Protein AF-A0A0M0LKT9-F1 (afdb_monomer_lite)

Foldseek 3Di:
DVVVVVVVVLVVVLVVLVVVLVVCCVVVVVCNLVSVLVSLVVVLVSLVCCLVVCVVVCVVPPVVVSVVSVVVSVVSVVVNVVSVVVVVVVVVD

pLDDT: mean 92.45, std 6.62, range [54.44, 97.44]

Sequence (93 aa):
MEFANFALGFMQILALVSVLYLIFSFFFRDKKEIISVIFNFILLIMINYFVITQKDFMFDNFTNYLYGFIVLLLLMYFVFFRSLYSYIKTKAT

Structure (mmCIF, N/CA/C/O backbone):
data_AF-A0A0M0LKT9-F1
#
_entry.id   AF-A0A0M0LKT9-F1
#
loop_
_atom_site.group_PDB
_atom_site.id
_atom_site.type_symbol
_atom_site.label_atom_id
_atom_site.label_alt_id
_atom_site.label_comp_id
_atom_site.label_asym_id
_atom_site.label_entity_id
_atom_site.label_seq_id
_atom_site.pdbx_PDB_ins_code
_atom_site.Cartn_x
_atom_site.Cartn_y
_atom_site.Cartn_z
_atom_site.occupancy
_atom_site.B_iso_or_equiv
_atom_site.auth_seq_id
_atom_site.auth_comp_id
_atom_site.auth_asym_id
_atom_site.auth_atom_id
_atom_site.pdbx_PDB_model_num
ATOM 1 N N . MET A 1 1 ? 20.803 -3.695 -11.637 1.00 61.84 1 MET A N 1
ATOM 2 C CA . MET A 1 1 ? 21.214 -3.810 -10.216 1.00 61.84 1 MET A CA 1
ATOM 3 C C . MET A 1 1 ? 20.387 -2.876 -9.327 1.00 61.84 1 MET A C 1
ATOM 5 O O . MET A 1 1 ? 19.936 -3.308 -8.277 1.00 61.84 1 MET A O 1
ATOM 9 N N . GLU A 1 2 ? 20.086 -1.655 -9.785 1.00 80.25 2 GLU A N 1
ATOM 10 C CA . GLU A 1 2 ? 19.255 -0.672 -9.061 1.00 80.25 2 GLU A CA 1
ATOM 11 C C . GLU A 1 2 ? 17.827 -1.153 -8.751 1.00 80.25 2 GLU A C 1
ATOM 13 O O . GLU A 1 2 ? 17.407 -1.069 -7.601 1.00 80.25 2 GLU A O 1
ATOM 18 N N . PHE A 1 3 ? 17.119 -1.758 -9.718 1.00 82.94 3 PHE A N 1
ATOM 19 C CA . PHE A 1 3 ? 15.778 -2.322 -9.482 1.00 82.94 3 PHE A CA 1
ATOM 20 C C . PHE A 1 3 ? 15.769 -3.410 -8.400 1.00 82.94 3 PHE A C 1
ATOM 22 O O . PHE A 1 3 ? 14.912 -3.410 -7.523 1.00 82.94 3 PHE A O 1
ATOM 29 N N . ALA A 1 4 ? 16.738 -4.331 -8.436 1.00 87.06 4 ALA A N 1
ATOM 30 C CA . ALA A 1 4 ? 16.820 -5.423 -7.468 1.00 87.06 4 ALA A CA 1
ATOM 31 C C . ALA A 1 4 ? 17.085 -4.896 -6.050 1.00 87.06 4 ALA A C 1
ATOM 33 O O . ALA A 1 4 ? 16.429 -5.327 -5.106 1.00 87.06 4 ALA A O 1
ATOM 34 N N . ASN A 1 5 ? 17.983 -3.917 -5.907 1.00 91.94 5 ASN A N 1
ATOM 35 C CA . ASN A 1 5 ? 18.254 -3.271 -4.623 1.00 91.94 5 ASN A CA 1
ATOM 36 C C . ASN A 1 5 ? 17.033 -2.492 -4.108 1.00 91.94 5 ASN A C 1
ATOM 38 O O . ASN A 1 5 ? 16.706 -2.586 -2.926 1.00 91.94 5 ASN A O 1
ATOM 42 N N . PHE A 1 6 ? 16.321 -1.780 -4.990 1.00 90.75 6 PHE A N 1
ATOM 43 C CA . PHE A 1 6 ? 15.066 -1.111 -4.646 1.00 90.75 6 PHE A CA 1
ATOM 44 C C . PHE A 1 6 ? 13.998 -2.110 -4.190 1.00 90.75 6 PHE A C 1
ATOM 46 O O . PHE A 1 6 ? 13.396 -1.927 -3.136 1.00 90.75 6 PHE A O 1
ATOM 53 N N . ALA A 1 7 ? 13.790 -3.192 -4.944 1.00 89.81 7 ALA A N 1
ATOM 54 C CA . ALA A 1 7 ? 12.820 -4.229 -4.613 1.00 89.81 7 ALA A CA 1
ATOM 55 C C . ALA A 1 7 ? 13.164 -4.926 -3.287 1.00 89.81 7 ALA A C 1
ATOM 57 O O . ALA A 1 7 ? 12.277 -5.145 -2.466 1.00 89.81 7 ALA A O 1
ATOM 58 N N . LEU A 1 8 ? 14.444 -5.217 -3.031 1.00 94.50 8 LEU A N 1
ATOM 59 C CA . LEU A 1 8 ? 14.898 -5.768 -1.752 1.00 94.50 8 LEU A CA 1
ATOM 60 C C . LEU A 1 8 ? 14.625 -4.806 -0.590 1.00 94.50 8 LEU A C 1
ATOM 62 O O . LEU A 1 8 ? 14.058 -5.227 0.417 1.00 94.50 8 LEU A O 1
ATOM 66 N N . GLY A 1 9 ? 14.964 -3.522 -0.735 1.00 93.88 9 GLY A N 1
ATOM 67 C CA . GLY A 1 9 ? 14.668 -2.505 0.278 1.00 93.88 9 GLY A CA 1
ATOM 68 C C . GLY A 1 9 ? 13.165 -2.361 0.528 1.00 93.88 9 GLY A C 1
ATOM 69 O O . GLY A 1 9 ? 12.717 -2.339 1.674 1.00 93.88 9 GLY A O 1
ATOM 70 N N . PHE A 1 10 ? 12.364 -2.363 -0.538 1.00 94.12 10 PHE A N 1
ATOM 71 C CA . PHE A 1 10 ? 10.907 -2.342 -0.453 1.00 94.12 10 PHE A CA 1
ATOM 72 C C . PHE A 1 10 ? 10.360 -3.548 0.323 1.00 94.12 10 PHE A C 1
ATOM 74 O O . PHE A 1 10 ? 9.541 -3.382 1.226 1.00 94.12 10 PHE A O 1
ATOM 81 N N . MET A 1 11 ? 10.853 -4.754 0.025 1.00 95.44 11 MET A N 1
ATOM 82 C CA . MET A 1 11 ? 10.457 -5.985 0.716 1.00 95.44 11 MET A CA 1
ATOM 83 C C . MET A 1 11 ? 10.859 -5.978 2.195 1.00 95.44 11 MET A C 1
ATOM 85 O O . MET A 1 11 ? 10.086 -6.437 3.035 1.00 95.44 11 MET A O 1
ATOM 89 N N . GLN A 1 12 ? 12.026 -5.426 2.540 1.00 96.62 12 GLN A N 1
ATOM 90 C CA . GLN A 1 12 ? 12.456 -5.274 3.934 1.00 96.62 12 GLN A CA 1
ATOM 91 C C . GLN A 1 12 ? 11.538 -4.326 4.713 1.00 96.62 12 GLN A C 1
ATOM 93 O O . GLN A 1 12 ? 11.112 -4.656 5.821 1.00 96.62 12 GLN A O 1
ATOM 98 N N . ILE A 1 13 ? 11.182 -3.179 4.126 1.00 96.19 13 ILE A N 1
ATOM 99 C CA . ILE A 1 13 ? 10.245 -2.232 4.744 1.00 96.19 13 ILE A CA 1
ATOM 100 C C . ILE A 1 13 ? 8.862 -2.876 4.883 1.00 96.19 13 ILE A C 1
ATOM 102 O O . ILE A 1 13 ? 8.237 -2.765 5.936 1.00 96.19 13 ILE A O 1
ATOM 106 N N . LEU A 1 14 ? 8.397 -3.603 3.864 1.00 95.25 14 LEU A N 1
ATOM 107 C CA . LEU A 1 14 ? 7.109 -4.297 3.898 1.00 95.25 14 LEU A CA 1
ATOM 108 C C . LEU A 1 14 ? 7.065 -5.342 5.018 1.00 95.25 14 LEU A C 1
ATOM 110 O O . LEU A 1 14 ? 6.084 -5.417 5.762 1.00 95.25 14 LEU A O 1
ATOM 114 N N . ALA A 1 15 ? 8.138 -6.121 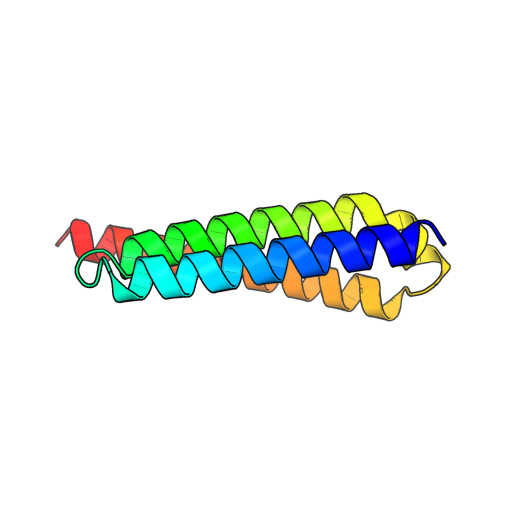5.167 1.00 96.50 15 ALA A N 1
ATOM 115 C CA . ALA A 1 15 ? 8.279 -7.090 6.244 1.00 96.50 15 ALA A CA 1
ATOM 116 C C . ALA A 1 15 ? 8.258 -6.402 7.615 1.00 96.50 15 ALA A C 1
ATOM 118 O O . ALA A 1 15 ? 7.508 -6.821 8.496 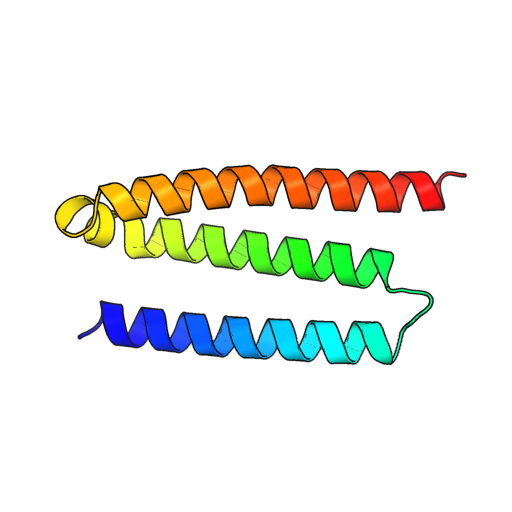1.00 96.50 15 ALA A O 1
ATOM 119 N N . LEU A 1 16 ? 9.006 -5.307 7.780 1.00 97.44 16 LEU A N 1
ATOM 120 C CA . LEU A 1 16 ? 9.028 -4.530 9.019 1.00 97.44 16 LEU A CA 1
ATOM 121 C C . LEU A 1 16 ? 7.635 -3.999 9.384 1.00 97.44 16 LEU A C 1
ATOM 123 O O . LEU A 1 16 ? 7.178 -4.201 10.507 1.00 97.44 16 LEU A O 1
ATOM 127 N N . VAL A 1 17 ? 6.937 -3.366 8.439 1.00 96.69 17 VAL A N 1
ATOM 128 C CA . VAL A 1 17 ? 5.580 -2.834 8.649 1.00 96.69 17 VAL A CA 1
ATOM 129 C C . VAL A 1 17 ? 4.600 -3.957 9.004 1.00 96.69 17 VAL A C 1
ATOM 131 O O . VAL A 1 17 ? 3.761 -3.782 9.887 1.00 96.69 17 VAL A O 1
ATOM 134 N N . SER A 1 18 ? 4.737 -5.129 8.383 1.00 96.19 18 SER A N 1
ATOM 135 C CA . SER A 1 18 ? 3.907 -6.304 8.681 1.00 96.19 18 SER A CA 1
ATOM 136 C C . SER A 1 18 ? 4.159 -6.850 10.090 1.00 96.19 18 SER A C 1
ATOM 138 O O . SER A 1 18 ? 3.214 -7.155 10.815 1.00 96.19 18 SER A O 1
ATOM 140 N N . VAL A 1 19 ? 5.423 -6.921 10.516 1.00 97.44 19 VAL A N 1
ATOM 141 C CA . VAL A 1 19 ? 5.793 -7.319 11.883 1.00 97.44 19 VAL A CA 1
ATOM 142 C C . VAL A 1 19 ? 5.257 -6.313 12.900 1.00 97.44 19 VAL A C 1
ATOM 144 O O . VAL A 1 19 ? 4.649 -6.713 13.891 1.00 97.44 19 VAL A O 1
ATOM 147 N N . LEU A 1 20 ? 5.414 -5.012 12.640 1.00 96.56 20 LEU A N 1
ATOM 148 C CA . LEU A 1 20 ? 4.867 -3.965 13.501 1.00 96.56 20 LEU A CA 1
ATOM 149 C C . LEU A 1 20 ? 3.346 -4.077 13.613 1.00 96.56 20 LEU A C 1
ATOM 151 O O . LEU A 1 20 ? 2.821 -4.019 14.721 1.00 96.56 20 LEU A O 1
ATOM 155 N N . TYR A 1 21 ? 2.636 -4.307 12.507 1.00 96.19 21 TYR A N 1
ATOM 156 C CA . TYR A 1 21 ? 1.194 -4.546 12.534 1.00 96.19 21 TYR A CA 1
ATOM 157 C C . TYR A 1 21 ? 0.817 -5.725 13.437 1.00 96.19 21 TYR A C 1
ATOM 159 O O . TYR A 1 21 ? -0.086 -5.588 14.263 1.00 96.19 21 TYR A O 1
ATOM 167 N N . LEU A 1 22 ? 1.522 -6.857 13.332 1.00 96.31 22 LEU A N 1
ATOM 168 C CA . LEU A 1 22 ? 1.267 -8.024 14.180 1.00 96.31 22 LEU A CA 1
ATOM 169 C C . LEU A 1 22 ? 1.496 -7.707 15.661 1.00 96.31 22 LEU A C 1
ATOM 171 O O . LEU A 1 22 ? 0.643 -8.024 16.491 1.00 96.31 22 LEU A O 1
ATOM 175 N N . ILE A 1 23 ? 2.605 -7.035 15.980 1.00 96.56 23 ILE A N 1
ATOM 176 C CA . ILE A 1 23 ? 2.936 -6.589 17.338 1.00 96.56 23 ILE A CA 1
ATOM 177 C C . ILE A 1 23 ? 1.825 -5.673 17.866 1.00 96.56 23 ILE A C 1
ATOM 179 O O . ILE A 1 23 ? 1.204 -5.978 18.883 1.00 96.56 23 ILE A O 1
ATOM 183 N N . PHE A 1 24 ? 1.504 -4.589 17.158 1.00 95.00 24 PHE A N 1
ATOM 184 C CA . PHE A 1 24 ? 0.487 -3.634 17.597 1.00 95.00 24 PHE A CA 1
ATOM 185 C C . PHE A 1 24 ? -0.895 -4.283 17.731 1.00 95.00 24 PHE A C 1
ATOM 187 O O . PHE A 1 24 ? -1.576 -4.063 18.729 1.00 95.00 24 PHE A O 1
ATOM 194 N N . SER A 1 25 ? -1.296 -5.133 16.787 1.00 93.56 25 SER A N 1
ATOM 195 C CA . SER A 1 25 ? -2.568 -5.865 16.840 1.00 93.56 25 SER A CA 1
ATOM 196 C C . SER A 1 25 ? -2.643 -6.827 18.035 1.00 93.56 25 SER A C 1
ATOM 198 O O . SER A 1 25 ? -3.711 -7.013 18.629 1.00 93.56 25 SER A O 1
ATOM 200 N N . PHE A 1 26 ? -1.511 -7.421 18.430 1.00 94.31 26 PHE A N 1
ATOM 201 C CA . PHE A 1 26 ? -1.429 -8.302 19.592 1.00 94.31 26 PHE A CA 1
ATOM 202 C C . PHE A 1 26 ? -1.503 -7.538 20.922 1.00 94.31 26 PHE A C 1
ATOM 204 O O . PHE A 1 26 ? -2.264 -7.948 21.804 1.00 94.31 26 PHE A O 1
ATOM 211 N N . PHE A 1 27 ? -0.750 -6.439 21.055 1.00 95.56 27 PHE A N 1
ATOM 212 C CA . PHE A 1 27 ? -0.689 -5.627 22.278 1.00 95.56 27 PHE A CA 1
ATOM 213 C C . PHE A 1 27 ? -1.941 -4.763 22.490 1.00 95.56 27 PHE A C 1
ATOM 215 O O . PHE A 1 27 ? -2.417 -4.638 23.615 1.00 95.56 27 PHE A O 1
ATOM 222 N N . PHE A 1 28 ? -2.520 -4.205 21.427 1.00 94.38 28 PHE A N 1
ATOM 223 C CA . PHE A 1 28 ? -3.642 -3.264 21.499 1.00 94.38 28 PHE A CA 1
ATOM 224 C C . PHE A 1 28 ? -4.932 -3.883 20.955 1.00 94.38 28 PHE A C 1
ATOM 226 O O . PHE A 1 28 ? -5.512 -3.424 19.965 1.00 94.38 28 PHE A O 1
ATOM 233 N N . ARG A 1 29 ? -5.404 -4.946 21.616 1.00 88.62 29 ARG A N 1
ATOM 234 C CA . ARG A 1 29 ? -6.541 -5.751 21.137 1.00 88.62 29 ARG A CA 1
ATOM 235 C C . ARG A 1 29 ? -7.826 -4.945 20.936 1.00 88.62 29 ARG A C 1
ATOM 237 O O . ARG A 1 29 ? -8.517 -5.160 19.944 1.00 88.62 29 ARG A O 1
ATOM 244 N N . ASP A 1 30 ? -8.090 -3.970 21.800 1.00 90.69 30 ASP A N 1
ATOM 245 C CA . ASP A 1 30 ? -9.290 -3.120 21.726 1.00 90.69 30 ASP A CA 1
ATOM 246 C C . ASP A 1 30 ? -9.208 -2.051 20.623 1.00 90.69 30 ASP A C 1
ATOM 248 O O . ASP A 1 30 ? -10.181 -1.352 20.334 1.00 90.69 30 ASP A O 1
ATOM 252 N N . LYS A 1 31 ? -8.030 -1.888 20.00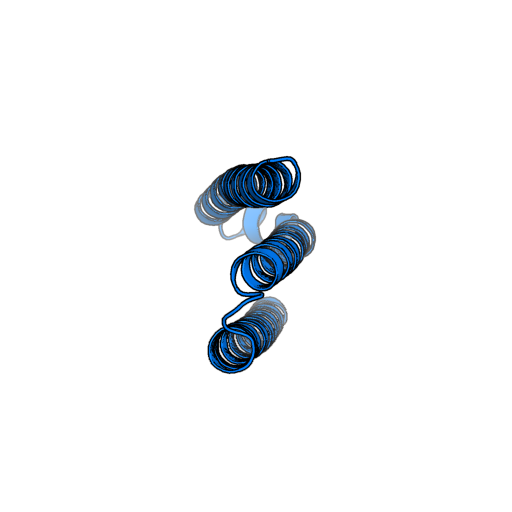7 1.00 91.38 31 LYS A N 1
ATOM 253 C CA . LYS A 1 31 ? -7.756 -0.924 18.933 1.00 91.38 31 LYS A CA 1
ATOM 254 C C . LYS A 1 31 ? -7.432 -1.612 17.603 1.00 91.38 31 LYS A C 1
ATOM 256 O O . LYS A 1 31 ? -6.974 -0.951 16.674 1.00 91.38 31 LYS A O 1
ATOM 261 N N . LYS A 1 32 ? -7.694 -2.918 17.475 1.00 89.69 32 LYS A N 1
ATOM 262 C CA . LYS A 1 32 ? -7.385 -3.697 16.262 1.00 89.69 32 LYS A CA 1
ATOM 263 C C . LYS A 1 32 ? -7.951 -3.090 14.984 1.00 89.69 32 LYS A C 1
ATOM 265 O O . LYS A 1 32 ? -7.263 -3.089 13.970 1.00 89.69 32 LYS A O 1
ATOM 270 N N . GLU A 1 33 ? -9.166 -2.547 15.030 1.00 91.19 33 GLU A N 1
ATOM 271 C CA . GLU A 1 33 ? -9.790 -1.939 13.850 1.00 91.19 33 GLU A CA 1
ATOM 272 C C . GLU A 1 33 ? -9.009 -0.717 13.352 1.00 91.19 33 GLU A C 1
ATOM 274 O O . GLU A 1 33 ? -8.640 -0.669 12.181 1.00 91.19 33 GLU A O 1
ATOM 279 N N . ILE A 1 34 ? -8.684 0.237 14.235 1.00 93.69 34 ILE A N 1
ATOM 280 C CA . ILE A 1 34 ? -7.910 1.424 13.840 1.00 93.69 34 ILE A CA 1
ATOM 281 C C . ILE A 1 34 ? -6.483 1.056 13.427 1.00 93.69 34 ILE A C 1
ATOM 283 O O . ILE A 1 34 ? -5.968 1.607 12.459 1.00 93.69 34 ILE A O 1
ATOM 287 N N . ILE A 1 35 ? -5.869 0.072 14.089 1.00 94.25 35 ILE A N 1
ATOM 288 C CA . ILE A 1 35 ? -4.552 -0.451 13.702 1.00 94.25 35 ILE A CA 1
ATOM 289 C C . ILE A 1 35 ? -4.609 -1.058 12.299 1.00 94.25 35 ILE A C 1
ATOM 291 O O . ILE A 1 35 ? -3.721 -0.802 11.491 1.00 94.25 35 ILE A O 1
ATOM 295 N N . SER A 1 36 ? -5.670 -1.801 11.975 1.00 94.00 36 SER A N 1
ATOM 296 C CA . SER A 1 36 ? -5.874 -2.341 10.631 1.00 94.00 36 SER A CA 1
ATOM 297 C C . SER A 1 36 ? -6.087 -1.243 9.592 1.00 94.00 36 SER A C 1
ATOM 299 O O . SER A 1 36 ? -5.557 -1.355 8.491 1.00 94.00 36 SER A O 1
ATOM 301 N N . VAL A 1 37 ? -6.828 -0.179 9.917 1.00 95.69 37 VAL A N 1
ATOM 302 C CA . VAL A 1 37 ? -7.017 0.968 9.013 1.00 95.69 37 VAL A CA 1
ATOM 303 C C . VAL A 1 37 ? -5.683 1.660 8.733 1.00 95.69 37 VAL A C 1
ATOM 305 O O . VAL A 1 37 ? -5.358 1.903 7.572 1.00 95.69 37 VAL A O 1
ATOM 308 N N . ILE A 1 38 ? -4.890 1.929 9.774 1.00 96.12 38 ILE A N 1
ATOM 309 C CA . ILE A 1 38 ? -3.564 2.548 9.648 1.00 96.12 38 ILE A CA 1
ATOM 310 C C . ILE A 1 38 ? -2.630 1.653 8.829 1.00 96.12 38 ILE A C 1
ATOM 312 O O . ILE A 1 38 ? -1.954 2.133 7.925 1.00 96.12 38 ILE A O 1
ATOM 316 N N . PHE A 1 39 ? -2.617 0.348 9.094 1.00 96.31 39 PHE A N 1
ATOM 317 C CA . PHE A 1 39 ? -1.813 -0.601 8.329 1.00 96.31 39 PHE A CA 1
ATOM 318 C C . PHE A 1 39 ? -2.204 -0.625 6.847 1.00 96.31 39 PHE A C 1
ATOM 320 O O . PHE A 1 39 ? -1.339 -0.494 5.985 1.00 96.31 39 PHE A O 1
ATOM 327 N N . ASN A 1 40 ? -3.503 -0.703 6.544 1.00 96.19 40 ASN A N 1
ATOM 328 C CA . ASN A 1 40 ? -4.001 -0.662 5.168 1.00 96.19 40 ASN A CA 1
ATOM 329 C C . ASN A 1 40 ? -3.633 0.653 4.463 1.00 96.19 40 ASN A C 1
ATOM 331 O O . ASN A 1 40 ? -3.303 0.637 3.279 1.00 96.19 40 ASN A O 1
ATOM 335 N N . PHE A 1 41 ? -3.641 1.778 5.184 1.00 97.19 41 PHE A N 1
ATOM 336 C CA . PHE A 1 41 ? -3.193 3.068 4.662 1.00 97.19 41 PHE A CA 1
ATOM 337 C C . PHE A 1 41 ? -1.698 3.072 4.323 1.00 97.19 41 PHE A C 1
ATOM 339 O O . PHE A 1 41 ? -1.314 3.498 3.236 1.00 97.19 41 PHE A O 1
ATOM 346 N N . ILE A 1 42 ? -0.853 2.556 5.222 1.00 96.62 42 ILE A N 1
ATOM 347 C CA . ILE A 1 42 ? 0.593 2.455 4.986 1.00 96.62 42 ILE A CA 1
ATOM 348 C C . ILE A 1 42 ? 0.869 1.555 3.777 1.00 96.62 42 ILE A C 1
ATOM 350 O O . ILE A 1 42 ? 1.624 1.949 2.889 1.00 96.62 42 ILE A O 1
ATOM 354 N N . LEU A 1 43 ? 0.222 0.387 3.691 1.00 95.94 43 LEU A N 1
ATOM 355 C CA . LEU A 1 43 ? 0.359 -0.506 2.538 1.00 95.94 43 LEU A CA 1
ATOM 356 C C . LEU A 1 43 ? -0.055 0.171 1.230 1.00 95.94 43 LEU A C 1
ATOM 358 O O . LEU A 1 43 ? 0.631 0.026 0.219 1.00 95.94 43 LEU A O 1
ATOM 362 N N . LEU A 1 44 ? -1.155 0.927 1.249 1.00 96.81 44 LEU A N 1
ATOM 363 C CA . LEU A 1 44 ? -1.619 1.677 0.089 1.00 96.81 44 LEU A CA 1
ATOM 364 C C . LEU A 1 44 ? -0.566 2.691 -0.376 1.00 96.81 44 LEU A C 1
ATOM 366 O O . LEU A 1 44 ? -0.243 2.719 -1.563 1.00 96.81 44 LEU A O 1
ATOM 370 N N . ILE A 1 45 ? 0.006 3.475 0.546 1.00 96.62 45 ILE A N 1
ATOM 371 C CA . ILE A 1 45 ? 1.090 4.423 0.237 1.00 96.62 45 ILE A CA 1
ATOM 372 C C . ILE A 1 45 ? 2.290 3.689 -0.361 1.00 96.62 45 ILE A C 1
ATOM 374 O O . ILE A 1 45 ? 2.826 4.121 -1.379 1.00 96.62 45 ILE A O 1
ATOM 378 N N . MET A 1 46 ? 2.704 2.574 0.242 1.00 95.69 46 MET A N 1
ATOM 379 C CA . MET A 1 46 ? 3.856 1.806 -0.222 1.00 95.69 46 MET A CA 1
ATOM 380 C C . MET A 1 46 ? 3.658 1.272 -1.643 1.00 95.69 46 MET A C 1
ATOM 382 O O . MET A 1 46 ? 4.528 1.458 -2.491 1.00 95.69 46 MET A O 1
ATOM 386 N N . ILE A 1 47 ? 2.517 0.640 -1.928 1.00 94.56 47 ILE A N 1
ATOM 387 C CA . ILE A 1 47 ? 2.222 0.097 -3.263 1.00 94.56 47 ILE A CA 1
ATOM 388 C C . ILE A 1 47 ? 2.127 1.231 -4.285 1.00 94.56 47 ILE A C 1
ATOM 390 O O . ILE A 1 47 ? 2.675 1.115 -5.379 1.00 94.56 47 ILE A O 1
ATOM 394 N N . ASN A 1 48 ? 1.489 2.345 -3.923 1.00 96.00 48 ASN A N 1
ATOM 395 C CA . ASN A 1 48 ? 1.409 3.522 -4.782 1.00 96.00 48 ASN A CA 1
ATOM 396 C C . ASN A 1 48 ? 2.810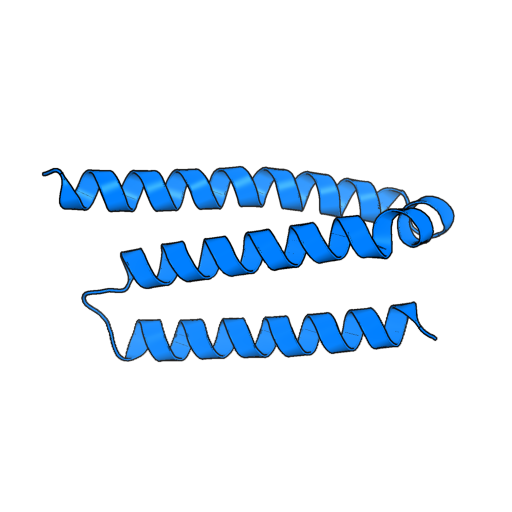 4.068 -5.116 1.00 96.00 48 ASN A C 1
ATOM 398 O O . ASN A 1 48 ? 3.136 4.257 -6.287 1.00 96.00 48 ASN A O 1
ATOM 402 N N . TYR A 1 49 ? 3.670 4.218 -4.104 1.00 94.94 49 TYR A N 1
ATOM 403 C CA . TYR A 1 49 ? 5.056 4.651 -4.266 1.00 94.94 49 TYR A CA 1
ATOM 404 C C . TYR A 1 49 ? 5.869 3.695 -5.151 1.00 94.94 49 TYR A C 1
ATOM 406 O O . TYR A 1 49 ? 6.591 4.149 -6.040 1.00 94.94 49 TYR A O 1
ATOM 414 N N . PHE A 1 50 ? 5.726 2.380 -4.957 1.00 93.94 50 PHE A N 1
ATOM 415 C CA . PHE A 1 50 ? 6.382 1.366 -5.786 1.00 93.94 50 PHE A CA 1
ATOM 416 C C . PHE A 1 50 ? 5.976 1.492 -7.258 1.00 93.94 50 PHE A C 1
ATOM 418 O O . PHE A 1 50 ? 6.842 1.560 -8.130 1.00 93.94 50 PHE A O 1
ATOM 425 N N . VAL A 1 51 ? 4.669 1.573 -7.530 1.00 93.44 51 VAL A N 1
ATOM 426 C CA . VAL A 1 51 ? 4.132 1.691 -8.893 1.00 93.44 51 VAL A CA 1
ATOM 427 C C . VAL A 1 51 ? 4.628 2.960 -9.571 1.00 93.44 51 VAL A C 1
ATOM 429 O O . VAL A 1 51 ? 5.057 2.887 -10.714 1.00 93.44 51 VAL A O 1
ATOM 432 N N . ILE A 1 52 ? 4.610 4.104 -8.882 1.00 93.44 52 ILE A N 1
ATOM 433 C CA . ILE A 1 52 ? 5.067 5.379 -9.453 1.00 93.44 52 ILE A CA 1
ATOM 434 C C . ILE A 1 52 ? 6.567 5.340 -9.748 1.00 93.44 52 ILE A C 1
ATOM 436 O O . ILE A 1 52 ? 6.986 5.731 -10.833 1.00 93.44 52 ILE A O 1
ATOM 440 N N . THR A 1 53 ? 7.368 4.852 -8.801 1.00 93.12 53 THR A N 1
ATOM 441 C CA . THR A 1 53 ? 8.835 4.905 -8.896 1.00 93.12 53 THR A CA 1
ATOM 442 C C . THR A 1 53 ? 9.377 3.922 -9.930 1.00 93.12 53 THR A C 1
ATOM 444 O O . THR A 1 53 ? 10.373 4.205 -10.585 1.00 93.12 53 THR A O 1
ATOM 447 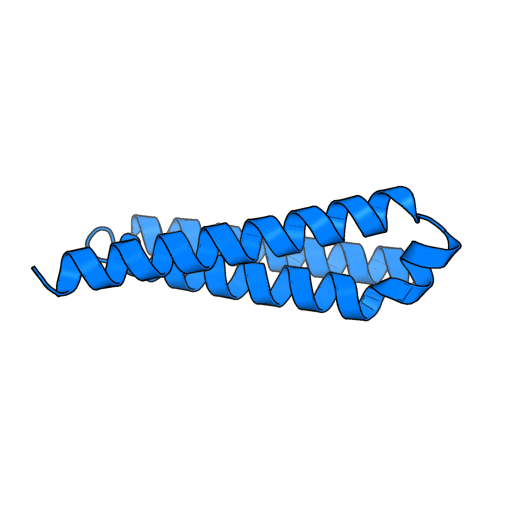N N . GLN A 1 54 ? 8.727 2.767 -10.090 1.00 91.69 54 GLN A N 1
ATOM 448 C CA . GLN A 1 54 ? 9.187 1.700 -10.982 1.00 91.69 54 GLN A CA 1
ATOM 449 C C . GLN A 1 54 ? 8.360 1.591 -12.268 1.00 91.69 54 GLN A C 1
ATOM 451 O O . GLN A 1 54 ? 8.560 0.645 -13.028 1.00 91.69 54 GLN A O 1
ATOM 456 N N . LYS A 1 55 ? 7.438 2.531 -12.536 1.00 90.88 55 LYS A N 1
ATOM 457 C CA . LYS A 1 55 ? 6.504 2.442 -13.671 1.00 90.88 55 LYS A CA 1
ATOM 458 C C . LYS A 1 55 ? 7.239 2.292 -15.001 1.00 90.88 55 LYS A C 1
ATOM 460 O O . LYS A 1 55 ? 6.895 1.394 -15.756 1.00 90.88 55 LYS A O 1
ATOM 465 N N . ASP A 1 56 ? 8.229 3.144 -15.270 1.00 91.31 56 ASP A N 1
ATOM 466 C CA . ASP A 1 56 ? 8.864 3.223 -16.590 1.00 91.31 56 ASP A CA 1
ATOM 467 C C . ASP A 1 56 ? 9.707 1.966 -16.824 1.00 91.31 56 ASP A C 1
ATOM 469 O O . ASP A 1 56 ? 9.533 1.259 -17.812 1.00 91.31 56 ASP A O 1
ATOM 473 N N . PHE A 1 57 ? 10.499 1.583 -15.817 1.00 89.94 57 PHE A N 1
ATOM 474 C CA . PHE A 1 57 ? 11.267 0.341 -15.843 1.00 89.94 57 PHE A CA 1
ATOM 475 C C . PHE A 1 57 ? 10.379 -0.902 -16.022 1.00 89.94 57 PHE A C 1
ATOM 477 O O . PHE A 1 57 ? 10.706 -1.790 -16.814 1.00 89.94 57 PHE A O 1
ATOM 484 N N . MET A 1 58 ? 9.255 -0.986 -15.300 1.00 90.12 58 MET A N 1
ATOM 485 C CA . MET A 1 58 ? 8.318 -2.103 -15.434 1.00 90.12 58 MET A CA 1
ATOM 486 C C . MET A 1 58 ? 7.557 -2.067 -16.758 1.00 90.12 58 MET A C 1
ATOM 488 O O . MET A 1 58 ? 7.228 -3.128 -17.275 1.00 90.12 58 MET A O 1
ATOM 492 N N . PHE A 1 59 ? 7.278 -0.895 -17.322 1.00 92.25 59 PHE A N 1
ATOM 493 C CA . PHE A 1 59 ? 6.622 -0.787 -18.620 1.00 92.25 59 PHE A CA 1
ATOM 494 C C . PHE A 1 59 ? 7.502 -1.383 -19.722 1.00 92.25 59 PHE A C 1
ATOM 496 O O . PHE A 1 59 ? 7.011 -2.199 -20.502 1.00 92.25 59 PHE A O 1
ATOM 503 N N . ASP A 1 60 ? 8.798 -1.066 -19.703 1.00 92.38 60 ASP A N 1
ATOM 504 C CA . ASP A 1 60 ? 9.759 -1.493 -20.724 1.00 92.38 60 ASP A CA 1
ATOM 505 C C . ASP A 1 60 ? 10.178 -2.967 -20.592 1.00 92.38 60 ASP A C 1
ATOM 507 O O . ASP A 1 60 ? 10.430 -3.632 -21.594 1.00 92.38 60 ASP A O 1
ATOM 511 N N . ASN A 1 61 ? 10.254 -3.498 -19.364 1.00 91.38 61 ASN A N 1
ATOM 512 C CA . ASN A 1 61 ? 10.820 -4.833 -19.106 1.00 91.38 61 ASN A CA 1
ATOM 513 C C . ASN A 1 61 ? 9.790 -5.874 -18.629 1.00 91.38 61 ASN A C 1
ATOM 515 O O . ASN A 1 61 ? 10.012 -7.076 -18.769 1.00 91.38 61 ASN A O 1
ATOM 519 N N . PHE A 1 62 ? 8.677 -5.438 -18.029 1.00 90.44 62 PHE A N 1
ATOM 520 C CA . PHE A 1 62 ? 7.769 -6.286 -17.245 1.00 90.44 62 PHE A CA 1
ATOM 521 C C . PHE A 1 62 ? 6.295 -5.844 -17.358 1.00 90.44 62 PHE A C 1
ATOM 523 O O . PHE A 1 62 ? 5.569 -5.820 -16.362 1.00 90.44 62 PHE A O 1
ATOM 530 N N . THR A 1 63 ? 5.821 -5.502 -18.561 1.00 90.94 63 THR A N 1
ATOM 531 C CA . THR A 1 63 ? 4.527 -4.818 -18.774 1.00 90.94 63 THR A CA 1
ATOM 532 C C . THR A 1 63 ? 3.329 -5.546 -18.145 1.00 90.94 63 THR A C 1
ATOM 534 O O . THR A 1 63 ? 2.475 -4.925 -17.514 1.00 90.94 63 THR A O 1
ATOM 537 N N . ASN A 1 64 ? 3.284 -6.881 -18.232 1.00 91.88 64 ASN A N 1
ATOM 538 C CA . ASN A 1 64 ? 2.223 -7.681 -17.604 1.00 91.88 64 ASN A CA 1
ATOM 539 C C . ASN A 1 64 ? 2.212 -7.545 -16.072 1.00 91.88 64 ASN A C 1
ATOM 541 O O . ASN A 1 64 ? 1.146 -7.473 -15.460 1.00 91.88 64 ASN A O 1
ATOM 545 N N . TYR A 1 65 ? 3.391 -7.472 -15.450 1.00 89.81 65 TYR A N 1
ATOM 546 C CA . TYR A 1 65 ? 3.509 -7.278 -14.007 1.00 89.81 65 TYR A CA 1
ATOM 547 C C . TYR A 1 65 ? 3.076 -5.871 -13.603 1.00 89.81 65 TYR A C 1
ATOM 549 O O . TYR A 1 65 ? 2.390 -5.730 -12.594 1.00 89.81 65 TYR A O 1
ATOM 557 N N . LEU A 1 66 ? 3.389 -4.846 -14.406 1.00 91.62 66 LEU A N 1
ATOM 558 C CA . LEU A 1 66 ? 2.911 -3.481 -14.170 1.00 91.62 66 LEU A CA 1
ATOM 559 C C . LEU A 1 66 ? 1.379 -3.431 -14.101 1.00 91.62 66 LEU A C 1
ATOM 561 O O . LEU A 1 66 ? 0.831 -2.877 -13.150 1.00 91.62 66 LEU A O 1
ATOM 565 N N . TYR A 1 67 ? 0.682 -4.046 -15.062 1.00 92.81 67 TYR A N 1
ATOM 566 C CA . TYR A 1 67 ? -0.781 -4.120 -15.024 1.00 92.81 67 TYR A CA 1
ATOM 567 C C . TYR A 1 67 ? -1.286 -4.873 -13.791 1.00 92.81 67 TYR A C 1
ATOM 569 O O . TYR A 1 67 ? -2.237 -4.423 -13.152 1.00 92.81 67 TYR A O 1
ATOM 577 N N . GLY A 1 68 ? -0.614 -5.959 -13.397 1.00 94.00 68 GLY A N 1
ATOM 578 C CA . GLY A 1 68 ? -0.895 -6.659 -12.142 1.00 94.00 68 GLY A CA 1
ATOM 579 C C . GLY A 1 68 ? -0.777 -5.745 -10.917 1.00 94.00 68 GLY A C 1
ATOM 580 O O . GLY A 1 68 ? -1.678 -5.717 -10.078 1.00 94.00 68 GLY A O 1
ATOM 581 N N . PHE A 1 69 ? 0.281 -4.937 -10.838 1.00 92.81 69 PHE A N 1
ATOM 582 C CA . PHE A 1 69 ? 0.470 -3.967 -9.759 1.00 92.81 69 PHE A CA 1
ATOM 583 C C . PHE A 1 69 ? -0.551 -2.824 -9.785 1.00 92.81 69 PHE A C 1
ATOM 585 O O . PHE A 1 69 ? -0.975 -2.372 -8.724 1.00 92.81 69 PHE A O 1
ATOM 592 N N . ILE A 1 70 ? -0.993 -2.375 -10.962 1.00 93.81 70 ILE A N 1
ATOM 593 C CA . ILE A 1 70 ? -2.065 -1.375 -11.085 1.00 93.81 70 ILE A CA 1
ATOM 594 C C . ILE A 1 70 ? -3.388 -1.946 -10.559 1.00 93.81 70 ILE A C 1
ATOM 596 O O . ILE A 1 70 ? -4.075 -1.286 -9.780 1.00 93.81 70 ILE A O 1
ATOM 600 N N . VAL A 1 71 ? -3.733 -3.185 -10.923 1.00 95.31 71 VAL A N 1
ATOM 601 C CA . VAL A 1 71 ? -4.925 -3.862 -10.387 1.00 95.31 71 VAL A CA 1
ATOM 602 C C . VAL A 1 71 ? -4.811 -4.034 -8.872 1.00 95.31 71 VAL A C 1
ATOM 604 O O . VAL A 1 71 ? -5.762 -3.732 -8.151 1.00 95.31 71 VAL A O 1
ATOM 607 N N . LEU A 1 72 ? -3.642 -4.446 -8.371 1.00 94.38 72 LEU A N 1
ATOM 608 C CA . LEU A 1 72 ? -3.377 -4.545 -6.935 1.00 94.38 72 LEU A CA 1
ATOM 609 C C . LEU A 1 72 ? -3.564 -3.195 -6.229 1.00 94.38 72 LEU A C 1
ATOM 611 O O . LEU A 1 72 ? -4.193 -3.141 -5.175 1.00 94.38 72 LEU A O 1
ATOM 615 N N . LEU A 1 73 ? -3.068 -2.103 -6.812 1.00 95.75 73 LEU A N 1
ATOM 616 C CA . LEU A 1 73 ? -3.231 -0.756 -6.274 1.00 95.75 73 LEU A CA 1
ATOM 617 C C . LEU A 1 73 ? -4.715 -0.368 -6.174 1.00 95.75 73 LEU A C 1
ATOM 619 O O . LEU A 1 73 ? -5.152 0.107 -5.126 1.00 95.75 73 LEU A O 1
ATOM 623 N N . LEU A 1 74 ? -5.506 -0.617 -7.222 1.00 96.19 74 LEU A N 1
ATOM 624 C CA . LEU A 1 74 ? -6.952 -0.357 -7.218 1.00 96.19 74 LEU A CA 1
ATOM 625 C C . LEU A 1 74 ? -7.687 -1.194 -6.161 1.00 96.19 74 LEU A C 1
ATOM 627 O O . LEU A 1 74 ? -8.528 -0.667 -5.427 1.00 96.19 74 LEU A O 1
ATOM 631 N N . LEU A 1 75 ? -7.340 -2.478 -6.035 1.00 96.19 75 LEU A N 1
ATOM 632 C CA . LEU A 1 75 ? -7.873 -3.345 -4.984 1.00 96.19 75 LEU A CA 1
ATOM 633 C C . LEU A 1 75 ? -7.522 -2.814 -3.593 1.00 96.19 75 LEU A C 1
ATOM 635 O O . LEU A 1 75 ? -8.375 -2.810 -2.708 1.00 96.19 75 LEU A O 1
ATOM 639 N N . MET A 1 76 ? -6.305 -2.310 -3.397 1.00 95.50 76 MET A N 1
ATOM 640 C CA . MET A 1 76 ? -5.882 -1.756 -2.113 1.00 95.50 76 MET A CA 1
ATOM 641 C C . MET A 1 76 ? -6.586 -0.449 -1.762 1.00 95.50 76 MET A C 1
ATOM 643 O O . MET A 1 76 ? -6.925 -0.257 -0.595 1.00 95.50 76 MET A O 1
ATOM 647 N N . TYR A 1 77 ? -6.897 0.407 -2.742 1.00 96.31 77 TYR A N 1
ATOM 648 C CA . TYR 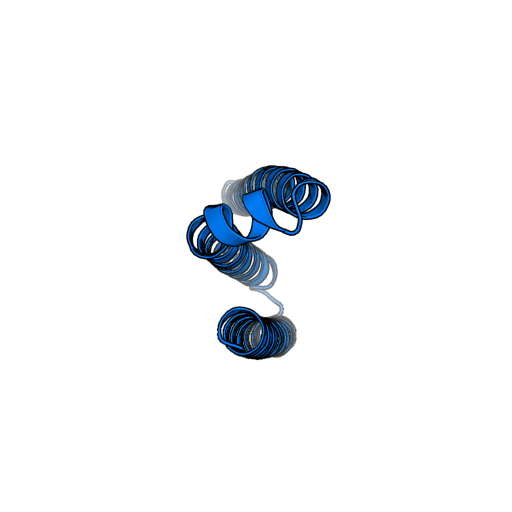A 1 77 ? -7.789 1.549 -2.514 1.00 96.31 77 TYR A CA 1
ATOM 649 C C . TYR A 1 77 ? -9.154 1.080 -2.001 1.00 96.31 77 TYR A C 1
ATOM 651 O O . TYR A 1 77 ? -9.630 1.574 -0.979 1.00 96.31 77 TYR A O 1
ATOM 659 N N . PHE A 1 78 ? -9.764 0.093 -2.662 1.00 96.56 78 PHE A N 1
ATOM 660 C CA . PHE A 1 78 ? -11.049 -0.459 -2.232 1.00 96.56 78 PHE A CA 1
ATOM 661 C C . PHE A 1 78 ? -10.985 -1.054 -0.816 1.00 96.56 78 PHE A C 1
ATOM 663 O O . PHE A 1 78 ? -11.838 -0.748 0.020 1.00 96.56 78 PHE A O 1
ATOM 670 N N . VAL A 1 79 ? -9.962 -1.863 -0.519 1.00 95.38 79 VAL A N 1
ATOM 671 C CA . VAL A 1 79 ? -9.749 -2.466 0.808 1.00 95.38 79 VAL A CA 1
ATOM 672 C C . VAL A 1 79 ? -9.590 -1.389 1.879 1.00 95.38 79 VAL A C 1
ATOM 674 O O . VAL A 1 79 ? -10.235 -1.474 2.927 1.00 95.38 79 VAL A O 1
ATOM 677 N N . PHE A 1 80 ? -8.791 -0.353 1.613 1.00 96.50 80 PHE A N 1
ATOM 678 C CA . PHE A 1 80 ? -8.598 0.759 2.537 1.00 96.50 80 PHE A CA 1
ATOM 679 C C . PHE A 1 80 ? -9.914 1.490 2.825 1.00 96.50 80 PHE A C 1
ATOM 681 O O . PHE A 1 80 ? -10.297 1.611 3.989 1.00 96.50 80 PHE A O 1
ATOM 688 N N . PHE A 1 81 ? -10.650 1.912 1.791 1.00 96.06 81 PHE A N 1
ATOM 689 C CA . PHE A 1 81 ? -11.917 2.624 1.979 1.00 96.06 81 PHE A CA 1
ATOM 690 C C . PHE A 1 81 ? -12.971 1.767 2.679 1.00 96.06 81 PHE A C 1
ATOM 692 O O . PHE A 1 81 ? -13.670 2.264 3.561 1.00 96.06 81 PHE A O 1
ATOM 699 N N . ARG A 1 82 ? -13.055 0.470 2.360 1.00 94.38 82 ARG A N 1
ATOM 700 C CA . ARG A 1 82 ? -13.939 -0.466 3.064 1.00 94.38 82 ARG A CA 1
ATOM 701 C C . ARG A 1 82 ? -13.579 -0.571 4.547 1.00 94.38 82 ARG A C 1
ATOM 703 O O . ARG A 1 82 ? -14.470 -0.520 5.394 1.00 94.38 82 ARG A O 1
ATOM 710 N N . SER A 1 83 ? -12.292 -0.717 4.863 1.00 93.62 83 SER A N 1
ATOM 711 C CA . SER A 1 83 ? -11.799 -0.797 6.242 1.00 93.62 83 SER A CA 1
ATOM 712 C C . SER A 1 83 ? -12.088 0.492 7.012 1.00 93.62 83 SER A C 1
ATOM 714 O O . SER A 1 83 ? -12.551 0.437 8.150 1.00 93.62 83 SER A O 1
ATOM 716 N N . LEU A 1 84 ? -11.846 1.647 6.387 1.00 95.31 84 LEU A N 1
ATOM 717 C CA . LEU A 1 84 ? -12.098 2.962 6.968 1.00 95.31 84 LEU A CA 1
ATOM 718 C C . LEU A 1 84 ? -13.592 3.177 7.234 1.00 95.31 84 LEU A C 1
ATOM 720 O O . LEU A 1 84 ? -13.968 3.577 8.333 1.00 95.31 84 LEU A O 1
ATOM 724 N N . TYR A 1 85 ? -14.445 2.858 6.259 1.00 93.50 85 TYR A N 1
ATOM 725 C CA . TYR A 1 85 ? -15.896 2.945 6.405 1.00 93.50 85 TYR A CA 1
ATOM 726 C C . TYR A 1 85 ? -16.404 2.071 7.555 1.00 93.50 85 TYR A C 1
ATOM 728 O O . TYR A 1 85 ? -17.190 2.537 8.378 1.00 93.50 85 TYR A O 1
ATOM 736 N N . SER A 1 86 ? -15.922 0.825 7.646 1.00 91.06 86 SER A N 1
ATOM 737 C CA . SER A 1 86 ? -16.283 -0.083 8.738 1.00 91.06 86 SER A CA 1
ATOM 738 C C . SER A 1 86 ? -15.930 0.514 10.098 1.00 91.06 86 SER A C 1
ATOM 740 O O . SER A 1 86 ? -16.778 0.542 10.980 1.00 91.06 86 SER A O 1
ATOM 742 N N . TYR A 1 87 ? -14.714 1.044 10.249 1.00 93.12 87 TYR A N 1
ATOM 743 C CA . TYR A 1 87 ? -14.269 1.666 11.496 1.00 93.12 87 TYR A CA 1
ATOM 744 C C . TYR A 1 87 ? -15.124 2.881 11.886 1.00 93.12 87 TYR A C 1
ATOM 746 O O . TYR A 1 87 ? -15.553 2.996 13.034 1.00 93.12 87 TYR A O 1
ATOM 754 N N . ILE A 1 88 ? -15.412 3.773 10.931 1.00 92.75 88 ILE A N 1
ATOM 755 C CA . ILE A 1 88 ? -16.250 4.958 11.172 1.00 92.75 88 ILE A CA 1
ATOM 756 C C . ILE A 1 88 ? -17.656 4.534 11.602 1.00 92.75 88 ILE A C 1
ATOM 758 O O . ILE A 1 88 ? -18.181 5.062 12.580 1.00 92.75 88 ILE A O 1
ATOM 762 N N . LYS A 1 89 ? -18.251 3.549 10.917 1.00 91.06 89 LYS A N 1
ATOM 763 C CA . LYS A 1 89 ? -19.583 3.036 11.248 1.00 91.06 89 LYS A CA 1
ATOM 764 C C . LYS A 1 89 ? -19.633 2.459 12.665 1.00 91.06 89 LYS A C 1
ATOM 766 O O . LYS A 1 89 ? -20.540 2.808 13.414 1.00 91.06 89 LYS A O 1
ATOM 771 N N . THR A 1 90 ? -18.648 1.650 13.061 1.00 86.88 90 THR A N 1
ATOM 772 C CA . THR A 1 90 ? -18.571 1.080 14.420 1.00 86.88 90 THR A CA 1
ATOM 773 C C . THR A 1 90 ? -18.457 2.154 15.508 1.00 86.88 90 THR A C 1
ATOM 775 O O . THR A 1 90 ? -18.865 1.917 16.636 1.00 86.88 90 THR A O 1
ATOM 778 N N . LYS A 1 91 ? -17.901 3.335 15.205 1.00 83.06 91 LYS A N 1
ATOM 779 C CA . LYS A 1 91 ? -17.777 4.450 16.164 1.00 83.06 91 LYS A CA 1
ATOM 780 C C . LYS A 1 91 ? -18.946 5.429 16.165 1.00 83.06 91 LYS A C 1
ATOM 782 O O . LYS A 1 91 ? -19.085 6.176 17.126 1.00 83.06 91 LYS A O 1
ATOM 787 N N . ALA A 1 92 ? -19.738 5.456 15.098 1.00 66.81 92 ALA A N 1
ATOM 788 C CA . ALA A 1 92 ? -20.912 6.316 14.978 1.00 66.81 92 ALA A CA 1
ATOM 789 C C . ALA A 1 92 ? -22.185 5.701 15.592 1.00 66.81 92 ALA A C 1
ATOM 791 O O . ALA A 1 92 ? -23.195 6.395 15.682 1.00 66.81 92 ALA A O 1
ATOM 792 N N . THR A 1 93 ? -22.137 4.420 15.976 1.00 54.44 93 THR A N 1
ATOM 793 C CA . THR A 1 93 ? -23.228 3.682 16.635 1.00 54.44 93 THR A CA 1
ATOM 794 C C . THR A 1 93 ? -22.904 3.501 18.110 1.00 54.44 93 THR A C 1
ATOM 796 O O . THR A 1 93 ? -23.844 3.585 18.926 1.00 54.44 93 THR A O 1
#

Secondary structure (DSSP, 8-state):
-HHHHHHHHHHHHHHHHHHHHHHHHHH-GGGHHHHHHHHHHHHHHHHHHHHHHHHHHHHHH-HHHHHHHHHHHHHHHHHHHHHHHHHHHHHH-

Radius of gyration: 15.61 Å; chains: 1; bounding box: 44×15×43 Å

Organism: NCBI:txid263475